Protein AF-A0A4Q7NCJ8-F1 (afdb_monomer_lite)

Structure (mmCIF, N/CA/C/O backbone):
data_AF-A0A4Q7NCJ8-F1
#
_entry.id   AF-A0A4Q7NCJ8-F1
#
loop_
_atom_site.group_PDB
_atom_site.id
_atom_site.type_symbol
_atom_site.label_atom_id
_atom_site.label_alt_id
_atom_site.label_comp_id
_atom_site.label_asym_id
_atom_site.label_entity_id
_atom_site.label_seq_id
_atom_site.pdbx_PDB_ins_code
_atom_site.Cartn_x
_atom_site.Cartn_y
_atom_site.Cartn_z
_atom_site.occupancy
_atom_site.B_iso_or_equiv
_atom_site.auth_seq_id
_atom_site.auth_comp_id
_atom_site.auth_asym_id
_atom_site.auth_atom_id
_atom_site.pdbx_PDB_model_num
ATOM 1 N N . MET A 1 1 ? -7.166 -6.521 -3.498 1.00 70.81 1 MET A N 1
ATOM 2 C CA . MET A 1 1 ? -6.308 -5.310 -3.586 1.00 70.81 1 MET A CA 1
ATOM 3 C C . MET A 1 1 ? -5.630 -5.228 -4.935 1.00 70.81 1 MET A C 1
ATOM 5 O O . MET A 1 1 ? -5.828 -4.220 -5.593 1.00 70.81 1 MET A O 1
ATOM 9 N N . ILE A 1 2 ? -4.865 -6.250 -5.338 1.00 77.50 2 ILE A N 1
ATOM 10 C CA . ILE A 1 2 ? -4.254 -6.311 -6.676 1.00 77.50 2 ILE A CA 1
ATOM 11 C C . ILE A 1 2 ? -5.324 -6.063 -7.743 1.00 77.50 2 ILE A C 1
ATOM 13 O O . ILE A 1 2 ? -5.150 -5.195 -8.578 1.00 77.50 2 ILE A O 1
ATOM 17 N N . GLU A 1 3 ? -6.491 -6.691 -7.602 1.00 78.44 3 GLU A N 1
ATOM 18 C CA . GLU A 1 3 ? -7.659 -6.471 -8.465 1.00 78.44 3 GLU A CA 1
ATOM 19 C C . GLU A 1 3 ? -8.109 -5.003 -8.568 1.00 78.44 3 GLU A C 1
ATOM 21 O O . GLU A 1 3 ? -8.523 -4.578 -9.636 1.00 78.44 3 GLU A O 1
ATOM 26 N N . LEU A 1 4 ? -8.010 -4.202 -7.496 1.00 81.12 4 LEU A N 1
ATOM 27 C CA . LEU A 1 4 ? -8.379 -2.781 -7.540 1.00 81.12 4 LEU A CA 1
ATOM 28 C C . LEU A 1 4 ? -7.346 -1.966 -8.314 1.00 81.12 4 LEU A C 1
ATOM 30 O O . LEU A 1 4 ? -7.710 -1.133 -9.134 1.00 81.12 4 LEU A O 1
ATOM 34 N N . LEU A 1 5 ? -6.068 -2.183 -8.014 1.00 79.88 5 LEU A N 1
ATOM 35 C CA . LEU A 1 5 ? -4.972 -1.451 -8.639 1.00 79.88 5 LEU A CA 1
ATOM 36 C C . LEU A 1 5 ? -4.862 -1.820 -10.124 1.00 79.88 5 LEU A C 1
ATOM 38 O O . LEU A 1 5 ? -4.820 -0.939 -10.976 1.00 79.88 5 LEU A O 1
ATOM 42 N N . ALA A 1 6 ? -4.919 -3.115 -10.433 1.00 79.75 6 ALA A N 1
ATOM 43 C CA . ALA A 1 6 ? -4.849 -3.641 -11.790 1.00 79.75 6 ALA A CA 1
ATOM 44 C C . ALA A 1 6 ? -6.083 -3.296 -12.641 1.00 79.75 6 ALA A C 1
ATOM 46 O O . ALA A 1 6 ? -5.950 -3.152 -13.852 1.00 79.75 6 ALA A O 1
ATOM 47 N N . ALA A 1 7 ? -7.271 -3.133 -12.043 1.00 83.25 7 ALA A N 1
ATOM 48 C CA . ALA A 1 7 ? -8.463 -2.692 -12.777 1.00 83.25 7 ALA A CA 1
ATOM 49 C C . ALA A 1 7 ? -8.398 -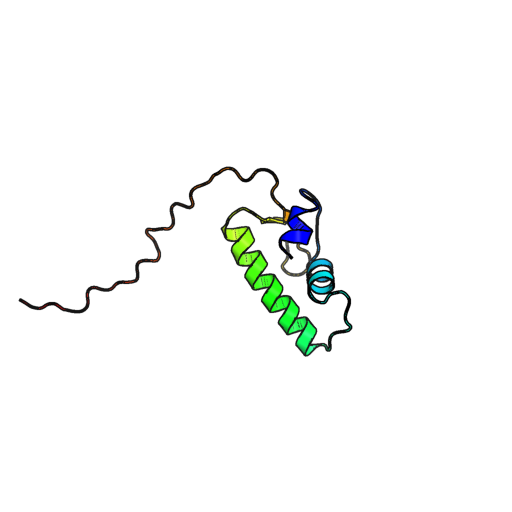1.216 -13.208 1.00 83.25 7 ALA A C 1
ATOM 51 O O . ALA A 1 7 ? -9.101 -0.823 -14.136 1.00 83.25 7 ALA A O 1
ATOM 52 N N . TYR A 1 8 ? -7.570 -0.400 -12.546 1.00 81.56 8 TYR A N 1
ATOM 53 C CA . TYR A 1 8 ? -7.401 1.023 -12.850 1.00 81.56 8 TYR A CA 1
ATOM 54 C C . TYR A 1 8 ? -5.911 1.369 -13.015 1.00 81.56 8 TYR A C 1
ATOM 56 O O . TYR A 1 8 ? -5.345 2.076 -12.171 1.00 81.56 8 TYR A O 1
ATOM 64 N N . PRO A 1 9 ? -5.266 0.882 -14.092 1.00 79.75 9 PRO A N 1
ATOM 65 C CA . PRO A 1 9 ? -3.868 1.183 -14.379 1.00 79.75 9 PRO A CA 1
ATOM 66 C C . PRO A 1 9 ? -3.628 2.695 -14.475 1.00 79.75 9 PRO A C 1
ATOM 68 O O . PRO A 1 9 ? -4.445 3.423 -15.037 1.00 79.75 9 PRO A O 1
ATOM 71 N N . GLY A 1 10 ? -2.518 3.181 -13.910 1.00 78.81 10 GLY A N 1
ATOM 72 C CA . GLY A 1 10 ? -2.177 4.611 -13.907 1.00 78.81 10 GLY A CA 1
ATOM 73 C C . GLY A 1 10 ? -2.983 5.488 -12.936 1.00 78.81 10 GLY A C 1
ATOM 74 O O . GLY A 1 10 ? -2.686 6.673 -12.804 1.00 78.81 10 GLY A O 1
ATOM 75 N N . ARG A 1 11 ? -3.979 4.943 -12.224 1.00 85.69 11 ARG A N 1
ATOM 76 C CA . ARG A 1 11 ? -4.719 5.695 -11.203 1.00 85.69 11 ARG A CA 1
ATOM 77 C C . ARG A 1 11 ? -3.959 5.725 -9.881 1.00 85.69 11 ARG A C 1
ATOM 79 O O . ARG A 1 11 ? -3.454 4.708 -9.412 1.00 85.69 11 ARG A O 1
ATOM 86 N N . GLU A 1 12 ? -3.959 6.891 -9.246 1.00 88.44 12 GLU A N 1
ATOM 87 C CA . GLU A 1 12 ? -3.387 7.094 -7.919 1.00 88.44 12 GLU A CA 1
ATOM 88 C C . GLU A 1 12 ? -4.350 6.640 -6.820 1.00 88.44 12 GLU A C 1
ATOM 90 O O . GLU A 1 12 ? -5.506 7.069 -6.756 1.00 88.44 12 GLU A O 1
ATOM 95 N N . PHE A 1 13 ? -3.850 5.809 -5.907 1.00 88.56 13 PHE A N 1
ATOM 96 C CA . PHE A 1 13 ? -4.586 5.384 -4.720 1.00 88.56 13 PHE A CA 1
ATOM 97 C C . PHE A 1 13 ? -3.840 5.761 -3.445 1.00 88.56 13 PHE A C 1
ATOM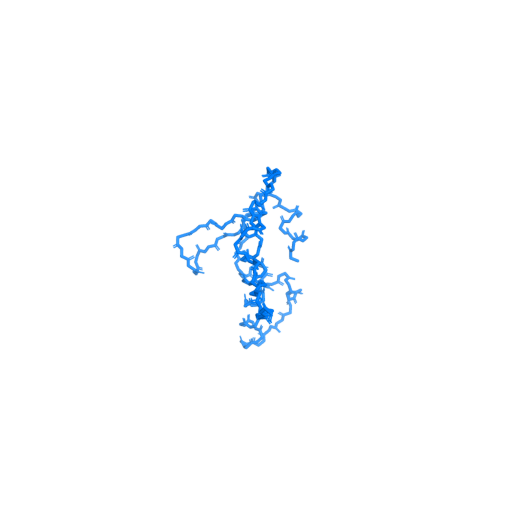 99 O O . PHE A 1 13 ? -2.637 5.524 -3.312 1.00 88.56 13 PHE A O 1
ATOM 106 N N . ARG A 1 14 ? -4.566 6.307 -2.462 1.00 89.62 14 ARG A N 1
ATOM 107 C CA . ARG A 1 14 ? -4.017 6.548 -1.123 1.00 89.62 14 ARG A CA 1
ATOM 108 C C . ARG A 1 14 ? -4.150 5.297 -0.262 1.00 89.62 14 ARG A C 1
ATOM 110 O O . ARG A 1 14 ? -5.037 4.467 -0.454 1.00 89.62 14 ARG A O 1
ATOM 117 N N . MET A 1 15 ? -3.335 5.219 0.790 1.00 88.56 15 MET A N 1
ATOM 118 C CA . MET A 1 15 ? -3.423 4.161 1.808 1.00 88.56 15 MET A CA 1
ATOM 119 C C . MET A 1 15 ? -4.851 3.977 2.355 1.00 88.56 15 MET A C 1
ATOM 121 O O . MET A 1 15 ? -5.304 2.852 2.551 1.00 88.56 15 MET A O 1
ATOM 125 N N . GLY A 1 16 ? -5.576 5.077 2.587 1.00 88.06 16 GLY A N 1
ATOM 126 C CA . GLY A 1 16 ? -6.957 5.036 3.075 1.00 88.06 16 GLY A CA 1
ATOM 127 C C . GLY A 1 16 ? -7.926 4.363 2.100 1.00 88.06 16 GLY A C 1
ATOM 128 O O . GLY A 1 16 ? -8.771 3.582 2.535 1.00 88.06 16 GLY A O 1
ATOM 129 N N . ASP A 1 17 ? -7.765 4.602 0.798 1.00 88.31 17 ASP A N 1
ATOM 130 C CA . ASP A 1 17 ? -8.606 4.006 -0.246 1.00 88.31 17 ASP A CA 1
ATOM 131 C C . ASP A 1 17 ? -8.370 2.498 -0.339 1.00 88.31 17 ASP A C 1
ATOM 133 O O . ASP A 1 17 ? -9.317 1.712 -0.407 1.00 88.31 17 ASP A O 1
ATOM 137 N N . LEU A 1 18 ? -7.103 2.085 -0.246 1.00 88.94 18 LEU A N 1
ATOM 138 C CA . LEU A 1 18 ? -6.711 0.678 -0.249 1.00 88.94 18 LEU A CA 1
ATOM 139 C C . LEU A 1 18 ? -7.256 -0.061 0.975 1.00 88.94 18 LEU A C 1
ATOM 141 O O . LEU A 1 18 ? -7.852 -1.129 0.835 1.00 88.94 18 LEU A O 1
ATOM 145 N N . VAL A 1 19 ? -7.113 0.519 2.171 1.00 90.00 19 VAL A N 1
ATOM 146 C CA . VAL A 1 19 ? -7.662 -0.056 3.408 1.00 90.00 19 VAL A CA 1
ATOM 147 C C . VAL A 1 19 ? -9.183 -0.150 3.333 1.00 90.00 19 VAL A C 1
ATOM 149 O O . VAL A 1 19 ? -9.737 -1.189 3.681 1.00 90.00 19 VAL A O 1
ATOM 152 N N . ARG A 1 20 ? -9.860 0.894 2.836 1.00 89.75 20 ARG A N 1
ATOM 153 C CA . ARG A 1 20 ? -11.320 0.907 2.666 1.00 89.75 20 ARG A CA 1
ATOM 154 C C . ARG A 1 20 ? -11.793 -0.168 1.692 1.00 89.75 20 ARG A C 1
ATOM 156 O O . ARG A 1 20 ? -12.814 -0.809 1.936 1.00 89.75 20 ARG A O 1
ATOM 163 N N . HIS A 1 21 ? -11.068 -0.370 0.598 1.00 89.12 21 HIS A N 1
ATOM 164 C CA . HIS A 1 21 ? -11.393 -1.411 -0.366 1.00 89.12 21 HIS A CA 1
ATOM 165 C C . HIS A 1 21 ? -11.186 -2.813 0.224 1.00 89.12 21 HIS A C 1
ATOM 167 O O . HIS A 1 21 ? -12.076 -3.655 0.125 1.00 89.12 21 HIS A O 1
ATOM 173 N N . VAL A 1 22 ? -10.056 -3.058 0.899 1.00 87.75 22 VAL A N 1
ATOM 174 C CA . VAL A 1 22 ? -9.769 -4.352 1.547 1.00 87.75 22 VAL A CA 1
ATOM 175 C C . VAL A 1 22 ? -10.768 -4.652 2.667 1.00 87.75 22 VAL A C 1
ATOM 177 O O . VAL A 1 22 ? -11.206 -5.791 2.806 1.00 87.75 22 VAL A O 1
ATOM 180 N N . SER A 1 23 ? -11.193 -3.636 3.421 1.00 88.94 23 SER A N 1
ATOM 181 C CA . SER A 1 23 ? -12.226 -3.787 4.449 1.00 88.94 23 SER A CA 1
ATOM 182 C C . SER A 1 23 ? -13.645 -3.898 3.884 1.00 88.94 23 SER A C 1
ATOM 184 O O . SER A 1 23 ? -14.589 -4.049 4.660 1.00 88.94 23 SER A O 1
ATOM 186 N N . LYS A 1 24 ? -13.824 -3.811 2.557 1.00 87.12 24 LYS A N 1
ATOM 187 C CA . LYS A 1 24 ? -15.131 -3.759 1.879 1.00 87.12 24 LYS A CA 1
ATOM 188 C C . LYS A 1 24 ? -16.048 -2.666 2.448 1.00 87.12 24 LYS A C 1
ATOM 190 O O . LYS A 1 24 ? -17.258 -2.845 2.537 1.00 87.12 24 LYS A O 1
ATOM 195 N N . GLY A 1 25 ? -15.465 -1.549 2.887 1.00 84.44 25 GLY A N 1
ATOM 196 C CA . GLY A 1 25 ? -16.198 -0.437 3.493 1.00 84.44 25 GLY A CA 1
ATOM 197 C C . GLY A 1 25 ? -16.704 -0.685 4.919 1.00 84.44 25 GLY A C 1
ATOM 198 O O . GLY A 1 25 ? -17.465 0.136 5.422 1.00 84.44 25 GLY A O 1
ATOM 199 N N . ARG A 1 26 ? -16.289 -1.769 5.589 1.00 89.56 26 ARG A N 1
ATOM 200 C CA . ARG A 1 26 ? -16.645 -2.016 6.995 1.00 89.56 26 ARG A CA 1
ATOM 201 C C . ARG A 1 26 ? -16.034 -0.962 7.916 1.00 89.56 26 ARG A C 1
ATOM 203 O O . ARG A 1 26 ? -14.883 -0.552 7.731 1.00 89.56 26 ARG A O 1
ATOM 210 N N . THR A 1 27 ? -16.790 -0.582 8.944 1.00 86.56 27 THR A N 1
ATOM 211 C CA . THR A 1 27 ? -16.282 0.220 10.059 1.00 86.56 27 THR A CA 1
ATOM 212 C C . THR A 1 27 ? -15.338 -0.643 10.884 1.00 86.56 27 THR A C 1
ATOM 214 O O . THR A 1 27 ? -15.752 -1.651 11.443 1.00 86.56 27 THR A O 1
ATOM 217 N N . LEU A 1 28 ? -14.065 -0.256 10.923 1.00 88.19 28 LEU A N 1
ATOM 218 C CA . LEU A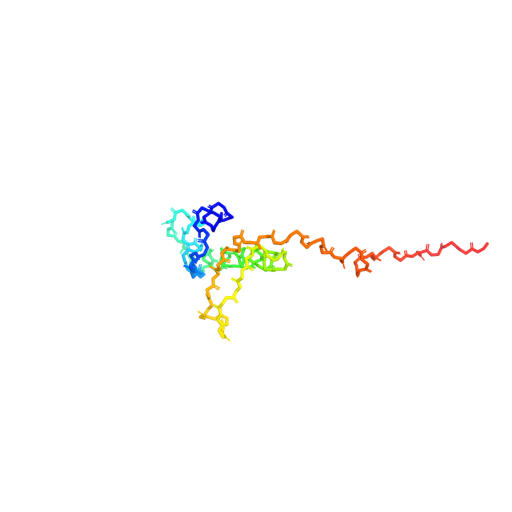 1 28 ? -13.024 -0.936 11.692 1.00 88.19 28 LEU A CA 1
ATOM 219 C C . LEU A 1 28 ? -12.733 -0.156 12.972 1.00 88.19 28 LEU A C 1
ATOM 221 O O . LEU A 1 28 ? -12.610 1.077 12.925 1.00 88.19 28 LEU A O 1
ATOM 225 N N . ALA A 1 29 ? -12.541 -0.873 14.078 1.00 91.31 29 ALA A N 1
ATOM 226 C CA . ALA A 1 29 ? -11.971 -0.305 15.289 1.00 91.31 29 ALA A CA 1
ATOM 227 C C . ALA A 1 29 ? -10.547 0.230 15.013 1.00 91.31 29 ALA A C 1
ATOM 229 O O . ALA A 1 29 ? -9.891 -0.194 14.054 1.00 91.31 29 ALA A O 1
ATOM 230 N N . PRO A 1 30 ? -10.019 1.157 15.835 1.00 89.62 30 PRO A N 1
ATOM 231 C CA . PRO A 1 30 ? -8.691 1.732 15.612 1.00 89.62 30 PRO A CA 1
ATOM 232 C C . PRO A 1 30 ? -7.568 0.686 15.492 1.00 89.62 30 PRO A C 1
ATOM 234 O O . PRO A 1 30 ? -6.704 0.808 14.621 1.00 89.62 30 PRO A O 1
ATOM 237 N N . SER A 1 31 ? -7.611 -0.369 16.311 1.00 90.06 31 SER A N 1
ATOM 238 C CA . SER A 1 31 ? -6.656 -1.485 16.280 1.00 90.06 31 SER A CA 1
ATOM 239 C C . SER A 1 31 ? -6.747 -2.292 14.983 1.00 90.06 31 SER A C 1
ATOM 241 O O . SER A 1 31 ? -5.733 -2.554 14.338 1.00 90.06 31 SER A O 1
ATOM 243 N N . GLU A 1 32 ? -7.960 -2.625 14.548 1.00 89.88 32 GLU A N 1
ATOM 244 C CA . GLU A 1 32 ? -8.214 -3.360 13.307 1.00 89.88 32 GLU A CA 1
ATOM 245 C C . GLU A 1 32 ? -7.815 -2.544 12.078 1.00 89.88 32 GLU A C 1
ATOM 247 O O . GLU A 1 32 ? -7.232 -3.070 11.131 1.00 89.88 32 GLU A O 1
ATOM 252 N N . ARG A 1 33 ? -8.065 -1.230 12.103 1.00 89.81 33 ARG A N 1
ATOM 253 C CA . ARG A 1 33 ? -7.613 -0.313 11.055 1.00 89.81 33 ARG A CA 1
ATOM 254 C C . ARG A 1 33 ? -6.092 -0.307 10.963 1.00 89.81 33 ARG A C 1
ATOM 256 O O . ARG A 1 33 ? -5.556 -0.318 9.856 1.00 89.81 33 ARG A O 1
ATOM 263 N N . GLN A 1 34 ? -5.394 -0.300 12.096 1.00 89.00 34 GLN A N 1
ATOM 264 C CA . GLN A 1 34 ? -3.937 -0.362 12.105 1.00 89.00 34 GLN A CA 1
ATOM 265 C C . GLN A 1 34 ? -3.428 -1.714 11.588 1.00 89.00 34 GLN A C 1
ATOM 267 O O . GLN A 1 34 ? -2.521 -1.735 10.758 1.00 89.00 34 GLN A O 1
ATOM 272 N N . ALA A 1 35 ? -4.045 -2.826 11.991 1.00 88.81 35 ALA A N 1
ATOM 273 C CA . ALA A 1 35 ? -3.716 -4.150 11.468 1.00 88.81 35 ALA A CA 1
ATOM 274 C C . ALA A 1 35 ? -3.926 -4.228 9.944 1.00 88.81 35 ALA A C 1
ATOM 276 O O . ALA A 1 35 ? -3.034 -4.670 9.217 1.00 88.81 35 ALA A O 1
ATOM 277 N N . ALA A 1 36 ? -5.050 -3.707 9.444 1.00 89.31 36 ALA A N 1
ATOM 278 C CA . ALA A 1 36 ? -5.341 -3.630 8.017 1.00 89.31 36 ALA A CA 1
ATOM 279 C C . ALA A 1 36 ? -4.308 -2.770 7.273 1.00 89.31 36 ALA A C 1
ATOM 281 O O . ALA A 1 36 ? -3.797 -3.190 6.239 1.00 89.31 36 ALA A O 1
ATOM 282 N N . ARG A 1 37 ? -3.928 -1.607 7.819 1.00 89.88 37 ARG A N 1
ATOM 283 C CA . ARG A 1 37 ? -2.849 -0.774 7.258 1.00 89.88 37 ARG A CA 1
ATOM 284 C C . ARG A 1 37 ? -1.526 -1.528 7.167 1.00 89.88 37 ARG A C 1
ATOM 286 O O . ARG A 1 37 ? -0.836 -1.406 6.162 1.00 89.88 37 ARG A O 1
ATOM 293 N N . MET A 1 38 ? -1.164 -2.296 8.193 1.00 90.81 38 MET A N 1
ATOM 294 C CA . MET A 1 38 ? 0.080 -3.073 8.195 1.00 90.81 38 MET A CA 1
ATOM 295 C C . MET A 1 38 ? 0.050 -4.209 7.177 1.00 90.81 38 MET A C 1
ATOM 297 O O . MET A 1 38 ? 1.028 -4.401 6.458 1.00 90.81 38 MET A O 1
ATOM 301 N N . ALA A 1 39 ? -1.075 -4.916 7.062 1.00 88.50 39 ALA A N 1
ATOM 302 C CA . ALA A 1 39 ? -1.263 -5.927 6.026 1.00 88.50 39 ALA A CA 1
ATOM 303 C C . ALA A 1 39 ? -1.138 -5.312 4.623 1.00 88.50 39 ALA A C 1
ATOM 305 O O . ALA A 1 39 ? -0.410 -5.833 3.780 1.00 88.50 39 ALA A O 1
ATOM 306 N N . VAL A 1 40 ? -1.778 -4.159 4.403 1.00 90.56 40 VAL A N 1
ATOM 307 C CA . VAL A 1 40 ? -1.711 -3.419 3.138 1.00 90.56 40 VAL A CA 1
ATOM 308 C C . VAL A 1 40 ? -0.280 -2.989 2.821 1.00 90.56 40 VAL A C 1
ATOM 310 O O . VAL A 1 40 ? 0.186 -3.204 1.708 1.00 90.56 40 VAL A O 1
ATOM 313 N N . LEU A 1 41 ? 0.445 -2.441 3.799 1.00 89.38 41 LEU A N 1
ATOM 314 C CA . LEU A 1 41 ? 1.833 -2.012 3.622 1.00 89.38 41 LEU A CA 1
ATOM 315 C C . LEU A 1 41 ? 2.774 -3.162 3.260 1.00 89.38 41 LEU A C 1
ATOM 317 O O . LEU A 1 41 ? 3.643 -2.975 2.416 1.00 89.38 41 LEU A O 1
ATOM 321 N N . ARG A 1 42 ? 2.593 -4.350 3.848 1.00 88.69 42 ARG A N 1
ATOM 322 C CA . ARG A 1 42 ? 3.396 -5.532 3.490 1.00 88.69 42 ARG A CA 1
ATOM 323 C C . ARG A 1 42 ? 3.187 -5.934 2.033 1.00 88.69 42 ARG A C 1
ATOM 325 O O . ARG A 1 42 ? 4.159 -6.169 1.325 1.00 88.69 42 ARG A O 1
ATOM 332 N N . VAL A 1 43 ? 1.931 -5.970 1.588 1.00 89.69 43 VAL A N 1
ATOM 333 C CA . VAL A 1 43 ? 1.594 -6.309 0.199 1.00 89.69 43 VAL A CA 1
ATOM 334 C C . VAL A 1 43 ? 2.140 -5.252 -0.758 1.00 89.69 43 VAL A C 1
ATOM 336 O O . VAL A 1 43 ? 2.792 -5.603 -1.733 1.00 89.69 43 VAL A O 1
ATOM 339 N N . LEU A 1 44 ? 1.947 -3.965 -0.462 1.00 88.62 44 LEU A N 1
ATOM 340 C CA . LEU A 1 44 ? 2.486 -2.881 -1.286 1.00 88.62 44 LEU A CA 1
ATOM 341 C C . LEU A 1 44 ? 4.013 -2.907 -1.344 1.00 88.62 44 LEU A C 1
ATOM 343 O O . LEU A 1 44 ? 4.562 -2.694 -2.412 1.00 88.62 44 LEU A O 1
ATOM 347 N N . GLY A 1 45 ? 4.694 -3.209 -0.236 1.00 87.75 45 GLY A N 1
ATOM 348 C CA . GLY A 1 45 ? 6.147 -3.376 -0.227 1.00 87.75 45 GLY A CA 1
ATOM 349 C C . GLY A 1 45 ? 6.604 -4.484 -1.176 1.00 87.75 45 GLY A C 1
ATOM 350 O O . GLY A 1 45 ? 7.508 -4.267 -1.973 1.00 87.75 45 GLY A O 1
ATOM 351 N N . ALA A 1 46 ? 5.932 -5.639 -1.159 1.00 86.94 46 ALA A N 1
ATOM 352 C CA . ALA A 1 46 ? 6.222 -6.722 -2.097 1.00 86.94 46 ALA A CA 1
ATOM 353 C C . ALA A 1 46 ? 5.949 -6.320 -3.559 1.00 86.94 46 ALA A C 1
ATOM 355 O O . ALA A 1 46 ? 6.767 -6.595 -4.432 1.00 86.94 46 ALA A O 1
ATOM 356 N N . LEU A 1 47 ? 4.837 -5.625 -3.823 1.00 86.00 47 LEU A N 1
ATOM 357 C CA . LEU A 1 47 ? 4.470 -5.180 -5.171 1.00 86.00 47 LEU A CA 1
ATOM 358 C C . LEU A 1 47 ? 5.426 -4.111 -5.718 1.00 86.00 47 LEU A C 1
ATOM 360 O O . LEU A 1 47 ? 5.784 -4.165 -6.892 1.00 86.00 47 LEU A O 1
ATOM 364 N N . VAL A 1 48 ? 5.869 -3.183 -4.868 1.00 87.25 48 VAL A N 1
ATOM 365 C CA . VAL A 1 48 ? 6.881 -2.176 -5.213 1.00 87.25 48 VAL A CA 1
ATOM 366 C C . VAL A 1 48 ? 8.218 -2.842 -5.511 1.00 87.25 48 VAL A C 1
ATOM 368 O O . VAL A 1 48 ? 8.815 -2.552 -6.541 1.00 87.25 48 VAL A O 1
ATOM 371 N N . ASN A 1 49 ? 8.648 -3.790 -4.674 1.00 84.38 49 ASN A N 1
ATOM 372 C CA . ASN A 1 49 ? 9.875 -4.548 -4.920 1.00 84.38 49 ASN A CA 1
ATOM 373 C C . ASN A 1 49 ? 9.808 -5.343 -6.233 1.00 84.38 49 ASN A C 1
ATOM 375 O O . ASN A 1 49 ? 10.808 -5.453 -6.924 1.00 84.38 49 ASN A O 1
ATOM 379 N N . SER A 1 50 ? 8.631 -5.860 -6.601 1.00 82.5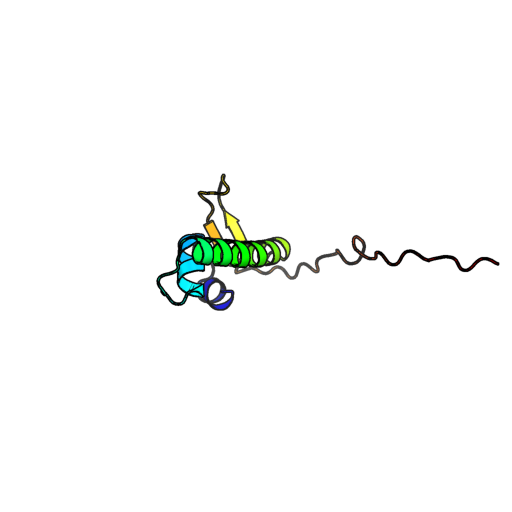0 50 SER A N 1
ATOM 380 C CA . SER A 1 50 ? 8.425 -6.566 -7.874 1.00 82.50 50 SER A CA 1
ATOM 381 C C . SER A 1 50 ? 8.263 -5.651 -9.099 1.00 82.50 50 SER A C 1
ATOM 383 O O . SER A 1 50 ? 8.052 -6.148 -10.202 1.00 82.50 50 SER A O 1
ATOM 385 N N . GLY A 1 51 ? 8.262 -4.325 -8.922 1.00 83.44 51 GLY A N 1
ATOM 386 C CA . GLY A 1 51 ? 8.041 -3.355 -10.002 1.00 83.44 51 GLY A CA 1
ATOM 387 C C . GLY A 1 51 ? 6.595 -3.254 -10.515 1.00 83.44 51 GLY A C 1
ATOM 388 O O . GLY A 1 51 ? 6.325 -2.497 -11.444 1.00 83.44 51 GLY A O 1
ATOM 389 N N . GLN A 1 52 ? 5.641 -3.977 -9.918 1.00 83.94 52 GLN A N 1
ATOM 390 C CA . GLN A 1 52 ? 4.219 -3.947 -10.301 1.00 83.94 52 GLN A CA 1
ATOM 391 C C . GLN A 1 52 ? 3.499 -2.676 -9.848 1.00 83.94 52 GLN A C 1
ATOM 393 O O . GLN A 1 52 ? 2.525 -2.245 -10.468 1.00 83.94 52 GLN A O 1
ATOM 398 N N . VAL A 1 53 ? 3.952 -2.079 -8.748 1.00 87.38 53 VAL A N 1
ATOM 399 C CA . VAL A 1 53 ? 3.364 -0.866 -8.180 1.00 87.38 53 VAL A CA 1
ATOM 400 C C . VAL A 1 53 ? 4.454 0.168 -7.985 1.00 87.38 53 VAL A C 1
ATOM 402 O O . VAL A 1 53 ? 5.501 -0.125 -7.422 1.00 87.38 53 VAL A O 1
ATOM 405 N N . GLU A 1 54 ? 4.180 1.400 -8.382 1.00 88.25 54 GLU A N 1
ATOM 406 C CA . GLU A 1 54 ? 5.046 2.532 -8.096 1.00 88.25 54 GLU A CA 1
ATOM 407 C C . GLU A 1 54 ? 4.518 3.300 -6.882 1.00 88.25 54 GLU A C 1
ATOM 409 O O . GLU A 1 54 ? 3.314 3.550 -6.746 1.00 88.25 54 GLU A O 1
ATOM 414 N N . ARG A 1 55 ? 5.426 3.669 -5.974 1.00 88.31 55 ARG A N 1
ATOM 415 C CA . ARG A 1 55 ? 5.116 4.534 -4.835 1.00 88.31 55 ARG A CA 1
ATOM 416 C C . ARG A 1 55 ? 5.518 5.966 -5.176 1.00 88.31 55 ARG A C 1
ATOM 418 O O . ARG A 1 55 ? 6.700 6.289 -5.191 1.00 88.31 55 ARG A O 1
ATOM 425 N N . VAL A 1 56 ? 4.527 6.833 -5.352 1.00 84.38 56 VAL A N 1
ATOM 426 C CA . VAL A 1 56 ? 4.707 8.245 -5.708 1.00 84.38 56 VAL A CA 1
ATOM 427 C C . VAL A 1 56 ? 4.463 9.114 -4.474 1.00 84.38 56 VAL A C 1
ATOM 429 O O . VAL A 1 56 ? 3.360 9.150 -3.931 1.00 84.38 56 VAL A O 1
ATOM 432 N N . GLY A 1 57 ? 5.487 9.810 -3.980 1.00 80.25 57 GLY A N 1
ATOM 433 C CA . GLY A 1 57 ? 5.337 10.786 -2.894 1.00 80.25 57 GLY A CA 1
ATOM 434 C C . GLY A 1 57 ? 6.519 10.863 -1.932 1.00 80.25 57 GLY A C 1
ATOM 435 O O . GLY A 1 57 ? 7.275 9.913 -1.753 1.00 80.25 57 GLY A O 1
ATOM 436 N N . VAL A 1 58 ? 6.646 12.021 -1.282 1.00 65.19 58 VAL A N 1
ATOM 437 C CA . VAL A 1 58 ? 7.837 12.412 -0.505 1.00 65.19 58 VAL A CA 1
ATOM 438 C C . VAL A 1 58 ? 7.822 11.856 0.928 1.00 65.19 58 VAL A C 1
ATOM 440 O O . VAL A 1 58 ? 8.866 11.750 1.563 1.00 65.19 58 VAL A O 1
ATOM 443 N N . SER A 1 59 ? 6.657 11.463 1.464 1.00 66.81 59 SER A N 1
ATOM 444 C CA . SER A 1 59 ? 6.530 11.036 2.866 1.00 66.81 59 SER A CA 1
ATOM 445 C C . SER A 1 59 ? 5.756 9.728 3.053 1.00 66.81 59 SER A C 1
ATOM 447 O O . SER A 1 59 ? 5.008 9.267 2.189 1.00 66.81 59 SER A O 1
ATOM 449 N N . ALA A 1 60 ? 5.938 9.095 4.216 1.00 59.53 60 ALA A N 1
ATOM 450 C CA . ALA A 1 60 ? 5.199 7.891 4.608 1.00 59.53 60 ALA A CA 1
ATOM 451 C C . ALA A 1 60 ? 3.687 8.146 4.784 1.00 59.53 60 ALA A C 1
ATOM 453 O O . ALA A 1 60 ? 2.880 7.227 4.653 1.00 59.53 60 ALA A O 1
ATOM 454 N N . THR A 1 61 ? 3.302 9.393 5.069 1.00 60.66 61 THR A N 1
ATOM 455 C CA . THR A 1 61 ? 1.919 9.820 5.329 1.00 60.66 61 THR A CA 1
ATOM 456 C C . THR A 1 61 ? 1.213 10.400 4.104 1.00 60.66 61 THR A C 1
ATOM 458 O O . THR A 1 61 ? -0.012 10.358 4.055 1.00 60.66 61 THR A O 1
ATOM 461 N N . SER A 1 62 ? 1.958 10.883 3.106 1.00 66.75 62 SER A N 1
ATOM 462 C CA . SER A 1 62 ? 1.433 11.445 1.855 1.00 66.75 62 SER A CA 1
ATOM 463 C C . SER A 1 62 ? 2.069 10.760 0.644 1.00 66.75 62 SER A C 1
ATOM 465 O O . SER A 1 62 ? 2.703 11.405 -0.193 1.00 66.75 62 SER A O 1
ATOM 467 N N . CYS A 1 63 ? 1.925 9.438 0.571 1.00 81.50 63 CYS A N 1
ATOM 468 C CA . CYS A 1 63 ? 2.290 8.670 -0.614 1.00 81.50 63 CYS A CA 1
ATOM 469 C C . CYS A 1 63 ? 1.051 8.113 -1.316 1.00 81.50 63 CYS A C 1
ATOM 471 O O . CYS A 1 63 ? 0.055 7.744 -0.681 1.00 81.50 63 CYS A O 1
ATOM 473 N N . TYR A 1 64 ? 1.159 8.061 -2.634 1.00 87.94 64 TYR A N 1
ATOM 474 C CA . TYR A 1 64 ? 0.227 7.463 -3.567 1.00 87.94 64 TYR A CA 1
ATOM 475 C C . TYR A 1 64 ? 0.843 6.181 -4.120 1.00 87.94 64 TYR A C 1
ATOM 477 O O . TYR A 1 64 ? 2.066 6.046 -4.199 1.00 87.94 64 TYR A O 1
ATOM 485 N N . TYR A 1 65 ? -0.015 5.236 -4.478 1.00 87.62 65 TYR A N 1
ATOM 486 C CA . TYR A 1 65 ? 0.369 3.983 -5.109 1.00 87.62 65 TYR A CA 1
ATOM 487 C C . TYR A 1 65 ? -0.315 3.897 -6.463 1.00 87.62 65 TYR A C 1
ATOM 489 O O . TYR A 1 65 ? -1.528 4.109 -6.551 1.00 87.62 65 TYR A O 1
ATOM 497 N N . VAL A 1 66 ? 0.467 3.596 -7.493 1.00 87.56 66 VAL A N 1
ATOM 498 C CA . VAL A 1 66 ? 0.015 3.526 -8.882 1.00 87.56 66 VAL A CA 1
ATOM 499 C C . VAL A 1 66 ? 0.364 2.154 -9.437 1.00 87.56 66 VAL A C 1
ATOM 501 O O . VAL A 1 66 ? 1.472 1.663 -9.234 1.00 87.56 66 VAL A O 1
ATOM 504 N N . TRP A 1 67 ? -0.584 1.513 -10.119 1.00 87.06 67 TRP A N 1
ATOM 505 C CA . TRP A 1 67 ? -0.297 0.272 -10.834 1.00 87.06 67 TRP A CA 1
ATOM 506 C C . TRP A 1 67 ? 0.520 0.567 -12.091 1.00 87.06 67 TRP A C 1
ATOM 508 O O . TRP A 1 67 ? 0.085 1.357 -12.935 1.00 87.06 67 TRP A O 1
ATOM 518 N N . CYS A 1 68 ? 1.678 -0.080 -12.215 1.00 80.62 68 CYS A N 1
ATOM 519 C CA . CYS A 1 68 ? 2.541 0.053 -13.377 1.00 80.62 68 CYS A CA 1
ATOM 520 C C . CYS A 1 68 ? 1.963 -0.768 -14.539 1.00 80.62 68 CYS A C 1
ATOM 522 O O . CYS A 1 68 ? 1.947 -1.998 -14.514 1.00 80.62 68 CYS A O 1
ATOM 524 N N . SER A 1 69 ? 1.454 -0.084 -15.564 1.00 65.25 69 SER A N 1
ATOM 525 C CA . SER A 1 69 ? 0.880 -0.717 -16.763 1.00 65.25 69 SER A CA 1
ATOM 526 C C . SER A 1 69 ? 1.937 -1.372 -17.650 1.00 65.25 69 SER A C 1
ATOM 528 O O . SER A 1 69 ? 1.647 -2.321 -18.373 1.00 65.25 69 SER A O 1
ATOM 530 N N . SER A 1 70 ? 3.163 -0.855 -17.607 1.00 61.56 70 SER A N 1
ATOM 531 C CA . SER A 1 70 ? 4.313 -1.386 -18.325 1.00 61.56 70 SER A CA 1
ATOM 532 C C . SER A 1 70 ? 5.125 -2.259 -17.379 1.00 61.56 70 SER A C 1
ATOM 534 O O . SER A 1 70 ? 6.176 -1.850 -16.888 1.00 61.56 70 SER A O 1
ATOM 536 N N . LEU A 1 71 ? 4.642 -3.474 -17.122 1.00 59.75 71 LEU A N 1
ATOM 537 C CA . LEU A 1 71 ? 5.517 -4.524 -16.616 1.00 59.75 71 LEU A CA 1
ATOM 538 C C . LEU A 1 71 ? 6.521 -4.848 -17.724 1.00 59.75 71 LEU A C 1
ATOM 540 O O . LEU A 1 71 ? 6.300 -5.737 -18.544 1.00 59.75 71 LEU A O 1
ATOM 544 N N . LEU A 1 72 ? 7.616 -4.087 -17.781 1.00 51.28 72 LEU A N 1
ATOM 545 C CA . LEU A 1 72 ? 8.833 -4.568 -18.416 1.00 51.28 72 LEU A CA 1
ATOM 546 C C . LEU A 1 72 ? 9.123 -5.903 -17.739 1.00 51.28 72 LEU A C 1
ATOM 548 O O . LEU A 1 72 ? 9.145 -5.976 -16.512 1.00 51.28 72 LEU A O 1
ATOM 552 N N . HIS A 1 73 ? 9.249 -6.965 -18.528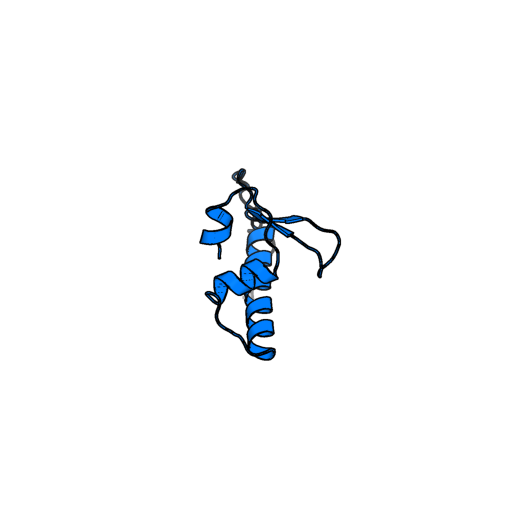 1.00 45.00 73 HIS A N 1
ATOM 553 C CA . HIS A 1 73 ? 9.603 -8.294 -18.048 1.00 45.00 73 HIS A CA 1
ATOM 554 C C . HIS A 1 73 ? 11.052 -8.254 -17.537 1.00 45.00 73 HIS A C 1
ATOM 556 O O . HIS A 1 73 ? 11.978 -8.715 -18.195 1.00 45.00 73 HIS A O 1
ATOM 562 N N . GLY A 1 74 ? 11.259 -7.596 -16.399 1.00 45.94 74 GLY A N 1
ATOM 563 C CA . GLY A 1 74 ? 12.489 -7.604 -15.641 1.00 45.94 74 GLY A CA 1
ATOM 564 C C . GLY A 1 74 ? 12.466 -8.869 -14.814 1.00 45.94 74 GLY A C 1
ATOM 565 O O . GLY A 1 74 ? 11.795 -8.934 -13.786 1.00 45.94 74 GLY A O 1
ATOM 566 N N . VAL A 1 75 ? 13.146 -9.897 -15.308 1.00 50.56 75 VAL A N 1
ATOM 567 C CA . VAL A 1 75 ? 13.580 -11.015 -14.478 1.00 50.56 75 VAL A CA 1
ATOM 568 C C . VAL A 1 75 ? 14.393 -10.385 -13.351 1.00 50.56 75 VAL A C 1
ATOM 570 O O . VAL A 1 75 ? 15.482 -9.880 -13.601 1.00 50.56 75 VAL A O 1
ATOM 573 N N . ASP A 1 76 ? 13.834 -10.312 -12.143 1.00 46.84 76 ASP A N 1
ATOM 574 C CA . ASP A 1 76 ? 14.583 -9.857 -10.976 1.00 46.84 76 ASP A CA 1
ATOM 575 C C . ASP A 1 76 ? 15.727 -10.861 -10.777 1.00 46.84 76 ASP A C 1
ATOM 577 O O . ASP A 1 76 ? 15.513 -12.009 -10.374 1.00 46.84 76 ASP A O 1
ATOM 581 N N . GLU A 1 77 ? 16.945 -10.462 -11.147 1.00 46.12 77 GLU A N 1
ATOM 582 C CA . GLU A 1 77 ? 18.193 -11.170 -10.864 1.00 46.12 77 GLU A CA 1
ATOM 583 C C . GLU A 1 77 ? 18.458 -11.126 -9.352 1.00 46.12 77 GLU A C 1
ATOM 585 O O . GLU A 1 77 ? 19.404 -10.512 -8.873 1.00 46.12 77 GLU A O 1
ATOM 590 N N . ASN A 1 78 ? 17.603 -11.772 -8.561 1.00 50.12 78 ASN A N 1
ATOM 591 C CA . ASN A 1 78 ? 17.759 -11.840 -7.111 1.00 50.12 78 ASN A CA 1
ATOM 592 C C . ASN A 1 78 ? 17.741 -13.278 -6.580 1.00 50.12 78 ASN A C 1
ATOM 594 O O . ASN A 1 78 ? 17.431 -13.541 -5.419 1.00 50.12 78 ASN A O 1
ATOM 598 N N . CYS A 1 79 ? 18.137 -14.234 -7.424 1.00 43.75 79 CYS A N 1
ATOM 599 C CA . CYS A 1 79 ? 18.421 -15.599 -6.979 1.00 43.75 79 CYS A CA 1
ATOM 600 C C . CYS A 1 79 ? 19.785 -15.739 -6.271 1.00 43.75 79 CYS A C 1
ATOM 602 O O . CYS A 1 79 ? 20.048 -16.793 -5.704 1.00 43.75 79 CYS A O 1
ATOM 604 N N . TYR A 1 80 ? 20.638 -14.703 -6.239 1.00 46.50 80 TYR A N 1
ATOM 605 C CA . TYR A 1 80 ? 21.976 -14.794 -5.628 1.00 46.50 80 TYR A CA 1
ATOM 606 C C . TYR A 1 80 ? 22.104 -14.214 -4.208 1.00 46.50 80 TYR A C 1
ATOM 608 O O . TYR A 1 80 ? 23.056 -14.564 -3.516 1.00 46.50 80 TYR A O 1
ATOM 616 N N . ALA A 1 81 ? 21.168 -13.386 -3.723 1.00 52.66 81 ALA A N 1
ATOM 617 C CA . ALA A 1 81 ? 21.327 -12.729 -2.415 1.00 52.66 81 ALA A CA 1
ATOM 618 C C . ALA A 1 81 ? 20.740 -13.510 -1.220 1.00 52.66 81 ALA A C 1
ATOM 620 O O . ALA A 1 81 ? 21.112 -13.240 -0.081 1.00 52.66 81 ALA A O 1
ATOM 621 N N . ASN A 1 82 ? 19.838 -14.477 -1.450 1.00 46.31 82 ASN A N 1
ATOM 622 C CA . ASN A 1 82 ? 19.067 -15.129 -0.376 1.00 46.31 82 ASN A CA 1
ATOM 623 C C . ASN A 1 82 ? 19.268 -16.649 -0.231 1.00 46.31 82 ASN A C 1
ATOM 625 O O . ASN A 1 82 ? 18.554 -17.287 0.545 1.00 46.31 82 ASN A O 1
ATOM 629 N N . CYS A 1 83 ? 20.262 -17.248 -0.895 1.00 37.22 83 CYS A N 1
ATOM 630 C CA . CYS A 1 83 ? 2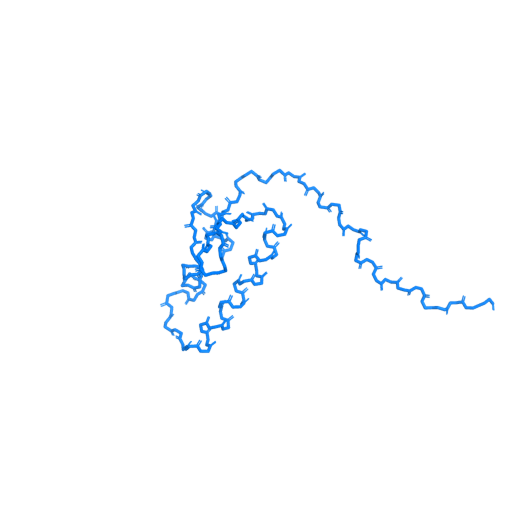0.655 -18.633 -0.616 1.00 37.22 83 CYS A CA 1
ATOM 631 C C . CYS A 1 83 ? 21.418 -18.728 0.719 1.00 37.22 83 CYS A C 1
ATOM 633 O O . CYS A 1 83 ? 22.636 -18.849 0.755 1.00 37.22 83 CYS A O 1
ATOM 635 N N . HIS A 1 84 ? 20.682 -18.719 1.831 1.00 51.22 84 HIS A N 1
ATOM 636 C CA . HIS A 1 84 ? 21.180 -19.014 3.180 1.00 51.22 84 HIS A CA 1
ATOM 637 C C . HIS A 1 84 ? 21.314 -20.527 3.455 1.00 51.22 84 HIS A C 1
ATOM 639 O O . HIS A 1 84 ? 21.070 -20.985 4.568 1.00 51.22 84 HIS A O 1
ATOM 645 N N . ASN A 1 85 ? 21.735 -21.328 2.470 1.00 51.06 85 ASN A N 1
ATOM 646 C CA . ASN A 1 85 ? 22.158 -22.701 2.754 1.00 51.06 85 ASN A CA 1
ATOM 647 C C . ASN A 1 85 ? 23.636 -22.669 3.141 1.00 51.06 85 ASN A C 1
ATOM 649 O O . ASN A 1 85 ? 24.521 -22.878 2.313 1.00 51.06 85 ASN A O 1
ATOM 653 N N . THR A 1 86 ? 23.905 -22.361 4.409 1.00 56.16 86 THR A N 1
ATOM 654 C CA . THR A 1 86 ? 25.221 -22.588 5.002 1.00 56.16 86 THR A CA 1
ATOM 655 C C . THR A 1 86 ? 25.549 -24.082 4.895 1.00 56.16 86 THR A C 1
ATOM 657 O O . THR A 1 86 ? 24.758 -24.913 5.348 1.00 56.16 86 THR A O 1
ATOM 660 N N . PRO A 1 87 ? 26.694 -24.474 4.307 1.00 44.03 87 PRO A N 1
ATOM 661 C CA . PRO A 1 87 ? 27.141 -25.854 4.360 1.00 44.03 87 PRO A CA 1
ATOM 662 C C . PRO A 1 87 ? 27.606 -26.125 5.793 1.00 44.03 87 PRO A C 1
ATOM 664 O O . PRO A 1 87 ? 28.752 -25.877 6.168 1.00 44.03 87 PRO A O 1
ATOM 667 N N . GLY A 1 88 ? 26.680 -26.582 6.632 1.00 46.66 88 GLY A N 1
ATOM 668 C CA . GLY A 1 88 ? 27.005 -27.148 7.928 1.00 46.66 88 GLY A CA 1
ATOM 669 C C . GLY A 1 88 ? 27.858 -28.397 7.728 1.00 46.66 88 GLY A C 1
ATOM 670 O O . GLY A 1 88 ? 27.338 -29.431 7.333 1.00 46.66 88 GLY A O 1
ATOM 671 N N . ASN A 1 89 ? 29.160 -28.260 7.985 1.00 53.19 89 ASN A N 1
ATOM 672 C CA . ASN A 1 89 ? 30.112 -29.306 8.367 1.00 53.19 89 ASN A CA 1
ATOM 673 C C . ASN A 1 89 ? 29.852 -30.718 7.808 1.00 53.19 89 ASN A C 1
ATOM 675 O O . ASN A 1 89 ? 29.281 -31.569 8.487 1.00 53.19 89 ASN A O 1
ATOM 679 N N . LEU A 1 90 ? 30.448 -31.018 6.656 1.00 57.06 90 LEU A N 1
ATOM 680 C CA . LEU A 1 90 ? 30.994 -32.352 6.412 1.00 57.06 90 LEU A CA 1
ATOM 681 C C . LEU A 1 90 ? 32.515 -32.234 6.549 1.00 57.06 90 LEU A C 1
ATOM 683 O O . LEU A 1 90 ? 33.200 -31.725 5.665 1.00 57.06 90 LEU A O 1
ATOM 687 N N . ARG A 1 91 ? 33.010 -32.590 7.740 1.00 45.19 91 ARG A N 1
ATOM 688 C CA . ARG A 1 91 ? 34.442 -32.766 8.029 1.00 45.19 91 ARG A CA 1
ATOM 689 C C . ARG A 1 91 ? 34.956 -34.052 7.347 1.00 45.19 91 ARG A C 1
ATOM 691 O O . ARG A 1 91 ? 34.129 -34.920 7.077 1.00 45.19 91 ARG A O 1
ATOM 698 N N . PRO A 1 92 ? 36.270 -34.126 7.053 1.00 55.97 92 PRO A N 1
ATOM 699 C CA . PRO A 1 92 ? 36.867 -35.124 6.160 1.00 55.97 92 PRO A CA 1
ATOM 700 C C . PRO A 1 92 ? 36.796 -36.558 6.685 1.00 55.97 92 PRO A C 1
ATOM 702 O O . PRO A 1 92 ? 36.771 -36.734 7.926 1.00 55.97 92 PRO A O 1
#

Secondary structure (DSSP, 8-state):
-HHHHHHSTT-EEEHHHHHHHHTTT----HHHHHHHHHHHHHHHHHHHHTTSEEEESSSSSS-EEEE-S---------SSS-----------

Sequence (92 aa):
MIELLAAYPGREFRMGDLVRHVSKGRTLAPSERQAARMAVLRVLGALVNSGQVERVGVSATSCYYVWCSSLLHGVDENCYANCHNTPGNLRP

Organism: NCBI:txid151784

Foldseek 3Di:
DCCVQVVDAFDWDDLVRQLCVVCVNDDDDPVRSVVSSVVVVVVLVVCVVQVQWDWDDDDPRDIIIGGHPDPPVPPPPPPPPPPPPDPPDPDD

Radius of gyration: 17.89 Å; chains: 1; bounding box: 54×48×35 Å

pLDDT: mean 75.69, std 16.55, range [37.22, 91.31]